Protein AF-A0A9W7Z5P3-F1 (afdb_monomer_lite)

Foldseek 3Di:
DEEEFAEQVPRVPKDDAPVCVVVPQPDEYEYEHEPLVPDDPPDDPVVVVVVVVVVVVVRSHNYPYYFYAYLPVLRRLVVVLVVCVVPADVVDDYHYDIDPPSCPVSSVVSNVVVVVVVPPDPPPPDD

Sequence (127 aa):
MIVVVCDLFDIPGSLILHLDDIIGARHPVVLVVNKADLLPKDYHEQCLIMWFKRFAKSLELNIQAIHLVSALKNLGVRELAADLTTRRRPGQNIYMVGRANVGKSELINALLRISIGRSAHKVLASH

pLDDT: mean 87.05, std 15.61, range [31.12, 97.62]

Radius of gyration: 15.4 Å; chains: 1; bounding box: 46×31×37 Å

Structure (mmCIF, N/CA/C/O backbone):
data_AF-A0A9W7Z5P3-F1
#
_entry.id   AF-A0A9W7Z5P3-F1
#
loop_
_atom_site.group_PDB
_atom_site.id
_atom_site.type_symbol
_atom_site.label_atom_id
_atom_site.label_alt_id
_atom_site.label_comp_id
_atom_site.label_asym_id
_atom_site.label_entity_id
_atom_site.label_seq_id
_atom_site.pdbx_PDB_ins_code
_atom_site.Cartn_x
_atom_site.Cartn_y
_atom_site.Cartn_z
_atom_site.occupancy
_atom_site.B_iso_or_equiv
_atom_site.auth_seq_id
_atom_site.auth_comp_id
_atom_site.auth_asym_id
_atom_site.auth_atom_id
_atom_site.pdbx_PDB_model_num
ATOM 1 N N . MET A 1 1 ? -9.753 -0.760 10.594 1.00 90.81 1 MET A N 1
ATOM 2 C CA . MET A 1 1 ? -9.387 -0.005 9.377 1.00 90.81 1 MET A CA 1
ATOM 3 C C . MET A 1 1 ? -8.977 -0.996 8.309 1.00 90.81 1 MET A C 1
ATOM 5 O O . MET A 1 1 ? -8.427 -2.034 8.667 1.00 90.81 1 MET A O 1
ATOM 9 N N . ILE A 1 2 ? -9.265 -0.708 7.044 1.00 95.12 2 ILE A N 1
ATOM 10 C CA . ILE A 1 2 ? -8.981 -1.625 5.938 1.00 95.12 2 ILE A CA 1
ATOM 11 C C . ILE A 1 2 ? -7.875 -1.030 5.075 1.00 95.12 2 ILE A C 1
ATOM 13 O O . ILE A 1 2 ? -7.909 0.154 4.742 1.00 95.12 2 ILE A O 1
ATOM 17 N N . VAL A 1 3 ? -6.886 -1.854 4.748 1.00 96.56 3 VAL A N 1
ATOM 18 C CA . VAL A 1 3 ? -5.772 -1.517 3.866 1.00 96.56 3 VAL A CA 1
ATOM 19 C C . VAL A 1 3 ? -5.876 -2.408 2.642 1.00 96.56 3 VAL A C 1
ATOM 21 O O . VAL A 1 3 ? -5.684 -3.618 2.741 1.00 96.56 3 VAL A O 1
ATOM 24 N N . VAL A 1 4 ? -6.201 -1.819 1.498 1.00 95.62 4 VAL A N 1
ATOM 25 C CA . VAL A 1 4 ? -6.285 -2.538 0.224 1.00 95.62 4 VAL A CA 1
ATOM 26 C C . VAL A 1 4 ? -4.943 -2.419 -0.472 1.00 95.62 4 VAL A C 1
ATOM 28 O O . VAL A 1 4 ? -4.474 -1.309 -0.691 1.00 95.62 4 VAL A O 1
ATOM 31 N N . VAL A 1 5 ? -4.320 -3.545 -0.806 1.00 96.50 5 VAL A N 1
ATOM 32 C CA . VAL A 1 5 ? -3.018 -3.594 -1.478 1.00 96.50 5 VAL A CA 1
ATOM 33 C C . VAL A 1 5 ? -3.206 -4.032 -2.924 1.00 96.50 5 VAL A C 1
ATOM 35 O O . VAL A 1 5 ? -3.767 -5.101 -3.176 1.00 96.50 5 VAL A O 1
ATOM 38 N N . CYS A 1 6 ? -2.700 -3.232 -3.857 1.00 95.69 6 CYS A N 1
ATOM 39 C CA . CYS A 1 6 ? -2.656 -3.541 -5.282 1.00 95.69 6 CYS A CA 1
ATOM 40 C C . CYS A 1 6 ? -1.225 -3.454 -5.827 1.00 95.69 6 CYS A C 1
ATOM 42 O O . CYS A 1 6 ? -0.339 -2.858 -5.212 1.00 95.69 6 CYS A O 1
ATOM 44 N N . ASP A 1 7 ? -0.999 -4.087 -6.974 1.00 94.94 7 ASP A N 1
ATOM 45 C CA . ASP A 1 7 ? 0.256 -4.005 -7.720 1.00 94.94 7 ASP A CA 1
ATOM 46 C C . ASP A 1 7 ? 0.174 -2.840 -8.713 1.00 94.94 7 ASP A C 1
ATOM 48 O O . ASP A 1 7 ? -0.771 -2.778 -9.498 1.00 94.94 7 ASP A O 1
ATOM 52 N N . LEU A 1 8 ? 1.153 -1.933 -8.694 1.00 94.44 8 LEU A N 1
ATOM 53 C CA . LEU A 1 8 ? 1.235 -0.796 -9.611 1.00 94.44 8 LEU A CA 1
ATOM 54 C C . LEU A 1 8 ? 1.220 -1.202 -11.095 1.00 94.44 8 LEU A C 1
ATOM 56 O O . LEU A 1 8 ? 0.678 -0.466 -11.916 1.00 94.44 8 LEU A O 1
ATOM 60 N N . PHE A 1 9 ? 1.801 -2.351 -11.443 1.00 91.88 9 PHE A N 1
ATOM 61 C CA . PHE A 1 9 ? 1.955 -2.784 -12.840 1.00 91.88 9 PHE A CA 1
ATOM 62 C C . PHE A 1 9 ? 0.851 -3.730 -13.308 1.00 91.88 9 PHE A C 1
ATOM 64 O O . PHE A 1 9 ? 0.745 -4.006 -14.500 1.00 91.88 9 PHE A O 1
ATOM 71 N N . ASP A 1 10 ? 0.000 -4.183 -12.389 1.00 92.25 10 ASP A N 1
ATOM 72 C CA . ASP A 1 10 ? -1.160 -5.018 -12.688 1.00 92.25 10 ASP A CA 1
ATOM 73 C C . ASP A 1 10 ? -2.366 -4.577 -11.852 1.00 92.25 10 ASP A C 1
ATOM 75 O O . ASP A 1 10 ? -2.924 -5.319 -11.045 1.00 92.25 10 ASP A O 1
ATOM 79 N N . ILE A 1 11 ? -2.762 -3.312 -11.986 1.00 87.94 11 ILE A N 1
ATOM 80 C CA . ILE A 1 11 ? -3.856 -2.744 -11.187 1.00 87.94 11 ILE A CA 1
ATOM 81 C C . ILE A 1 11 ? -5.190 -3.456 -11.468 1.00 87.94 11 ILE A C 1
ATOM 83 O O . ILE A 1 11 ? -5.824 -3.895 -10.507 1.00 87.94 11 ILE A O 1
ATOM 87 N N . PRO A 1 12 ? -5.629 -3.647 -12.731 1.00 84.50 12 PRO A N 1
ATOM 88 C CA . PRO A 1 12 ? -6.884 -4.349 -13.002 1.00 84.50 12 PRO A CA 1
ATOM 89 C C . PRO A 1 12 ? -6.858 -5.794 -12.490 1.00 84.50 12 PRO A C 1
ATOM 91 O O . PRO A 1 12 ? -7.843 -6.265 -11.918 1.00 84.50 12 PRO A O 1
ATOM 94 N N . GLY A 1 13 ? -5.724 -6.485 -12.650 1.00 86.38 13 GLY A N 1
ATOM 95 C CA . GLY A 1 13 ? -5.548 -7.866 -12.222 1.00 86.38 13 GLY A CA 1
ATOM 96 C C . GLY A 1 13 ? -5.326 -8.038 -10.724 1.00 86.38 13 GLY A C 1
ATOM 97 O O . GLY A 1 13 ? -5.540 -9.143 -10.234 1.00 86.38 13 GLY A O 1
ATOM 98 N N . SER A 1 14 ? -4.974 -6.982 -9.981 1.00 87.56 14 SER A N 1
ATOM 99 C CA . SER A 1 14 ? -4.726 -7.021 -8.530 1.00 87.56 14 SER A CA 1
ATOM 100 C C . SER A 1 14 ? -5.914 -6.593 -7.668 1.00 87.56 14 SER A C 1
ATOM 102 O O . SER A 1 14 ? -5.937 -6.898 -6.469 1.00 87.56 14 SER A O 1
ATOM 104 N N . LEU A 1 15 ? -6.920 -5.942 -8.255 1.00 85.50 15 LEU A N 1
ATOM 105 C CA . LEU A 1 15 ? -8.125 -5.544 -7.539 1.00 85.50 15 LEU A CA 1
ATOM 106 C C . LEU A 1 15 ? -9.110 -6.691 -7.318 1.00 85.50 15 LEU A C 1
ATOM 108 O O . LEU A 1 15 ? -9.290 -7.598 -8.134 1.00 85.50 15 LEU A O 1
ATOM 112 N N . ILE A 1 16 ? -9.794 -6.620 -6.182 1.00 85.38 16 ILE A N 1
ATOM 113 C CA . ILE A 1 16 ? -10.946 -7.464 -5.880 1.00 85.38 16 ILE A CA 1
ATOM 114 C C . ILE A 1 16 ? -12.174 -6.697 -6.362 1.00 85.38 16 ILE A C 1
ATOM 116 O O . ILE A 1 16 ? -12.418 -5.583 -5.904 1.00 85.38 16 ILE A O 1
ATOM 120 N N . LEU A 1 17 ? -12.892 -7.270 -7.325 1.00 82.69 17 LEU A N 1
ATOM 121 C CA . LEU A 1 17 ? -14.136 -6.695 -7.832 1.00 82.69 17 LEU A CA 1
ATOM 122 C C . LEU A 1 17 ? -15.189 -6.723 -6.723 1.00 82.69 17 LEU A C 1
ATOM 124 O O . LEU A 1 1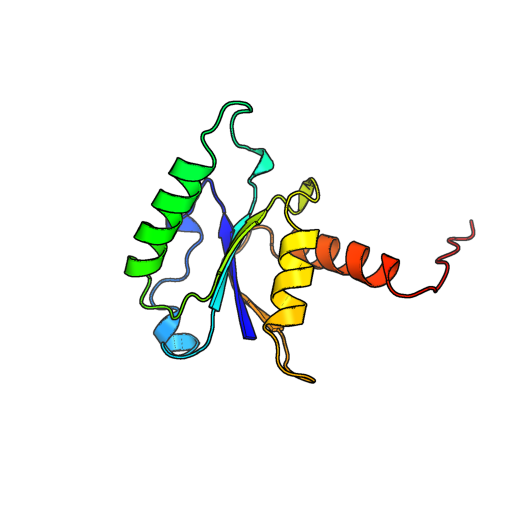7 ? -15.226 -7.689 -5.961 1.00 82.69 17 LEU A O 1
ATOM 128 N N . HIS A 1 18 ? -16.014 -5.677 -6.650 1.00 84.56 18 HIS A N 1
ATOM 129 C CA . HIS A 1 18 ? -17.085 -5.545 -5.655 1.00 84.56 18 HIS A CA 1
ATOM 130 C C . HIS A 1 18 ? -16.593 -5.710 -4.211 1.00 84.56 18 HIS A C 1
ATOM 132 O O . HIS A 1 18 ? -17.221 -6.348 -3.368 1.00 84.56 18 HIS A O 1
ATOM 138 N N . LEU A 1 19 ? -15.394 -5.196 -3.915 1.00 86.88 19 LEU A N 1
ATOM 139 C CA . LEU A 1 19 ? -14.829 -5.317 -2.574 1.00 86.88 19 LEU A CA 1
ATOM 140 C C . LEU A 1 19 ? -15.722 -4.634 -1.529 1.00 86.88 19 LEU A C 1
ATOM 142 O O . LEU A 1 19 ? -15.798 -5.105 -0.397 1.00 86.88 19 LEU A O 1
ATOM 146 N N . ASP A 1 20 ? -16.393 -3.553 -1.908 1.00 89.06 20 ASP A N 1
ATOM 147 C CA . ASP A 1 20 ? -17.385 -2.828 -1.121 1.00 89.06 20 ASP A CA 1
ATOM 148 C C . ASP A 1 20 ? -18.554 -3.707 -0.643 1.00 89.06 20 ASP A C 1
ATOM 150 O O . ASP A 1 20 ? -19.002 -3.502 0.485 1.00 89.06 20 ASP A O 1
ATOM 154 N N . ASP A 1 21 ? -18.969 -4.728 -1.399 1.00 87.88 21 ASP A N 1
ATOM 155 C CA . ASP A 1 21 ? -19.979 -5.704 -0.952 1.00 87.88 21 ASP A CA 1
ATOM 156 C C . ASP A 1 21 ? -19.477 -6.545 0.230 1.00 87.88 21 ASP A C 1
ATOM 158 O O . ASP A 1 21 ? -20.236 -6.927 1.121 1.00 87.88 21 ASP A O 1
ATOM 162 N N . ILE A 1 22 ? -18.171 -6.821 0.260 1.00 86.94 22 ILE A N 1
ATOM 163 C CA . ILE A 1 22 ? -17.534 -7.644 1.293 1.00 86.94 22 ILE A CA 1
ATOM 164 C C . ILE A 1 22 ? -17.236 -6.806 2.535 1.00 86.94 22 ILE A C 1
ATOM 166 O O . ILE A 1 22 ? -17.426 -7.259 3.665 1.00 86.94 22 ILE A O 1
ATOM 170 N N . ILE A 1 23 ? -16.710 -5.596 2.337 1.00 88.88 23 ILE A N 1
ATOM 171 C CA . ILE A 1 23 ? -16.201 -4.769 3.435 1.00 88.88 23 ILE A CA 1
ATOM 172 C C . ILE A 1 23 ? -17.153 -3.661 3.873 1.00 88.88 23 ILE A C 1
ATOM 174 O O . ILE A 1 23 ? -16.887 -3.022 4.887 1.00 88.88 23 ILE A O 1
ATOM 178 N N . GLY A 1 24 ? -18.231 -3.425 3.129 1.00 87.06 24 GLY A N 1
ATOM 179 C CA . GLY A 1 24 ? -19.165 -2.318 3.289 1.00 87.06 24 GLY A CA 1
ATOM 180 C C . GLY A 1 24 ? -18.628 -1.000 2.718 1.00 87.06 24 GLY A C 1
ATOM 181 O O . GLY A 1 24 ? -17.613 -0.474 3.182 1.00 87.06 24 GLY A O 1
ATOM 182 N N . ALA A 1 25 ? -19.373 -0.385 1.795 1.00 82.31 25 ALA A N 1
ATOM 183 C CA . ALA A 1 25 ? -18.988 0.844 1.083 1.00 82.31 25 ALA A CA 1
ATOM 184 C C . ALA A 1 25 ? -18.585 2.037 1.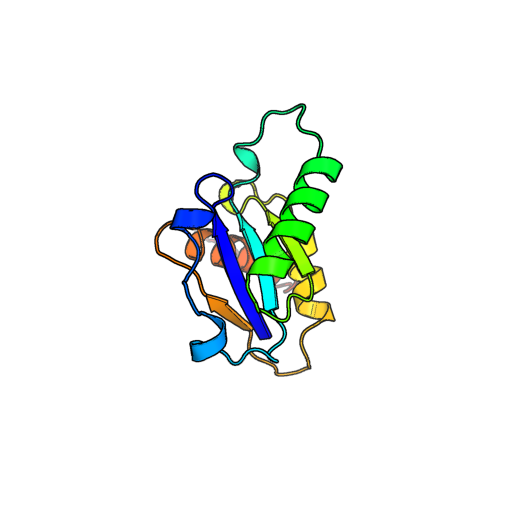981 1.00 82.31 25 ALA A C 1
ATOM 186 O O . ALA A 1 25 ? -17.816 2.908 1.575 1.00 82.31 25 ALA A O 1
ATOM 187 N N . ARG A 1 26 ? -19.075 2.101 3.229 1.00 87.19 26 ARG A N 1
ATOM 188 C CA . ARG A 1 26 ? -18.769 3.202 4.166 1.00 87.19 26 ARG A CA 1
ATOM 189 C C . ARG A 1 26 ? -17.469 3.015 4.948 1.00 87.19 26 ARG A C 1
ATOM 191 O O . ARG A 1 26 ? -16.999 3.980 5.560 1.00 87.19 26 ARG A O 1
ATOM 198 N N . HIS A 1 27 ? -16.888 1.816 4.967 1.00 90.62 27 HIS A N 1
ATOM 199 C CA . HIS A 1 27 ? -15.698 1.558 5.771 1.00 90.62 27 HIS A CA 1
ATOM 200 C C . HIS A 1 27 ? -14.484 2.334 5.239 1.00 90.62 27 HIS A C 1
ATOM 202 O O . HIS A 1 27 ? -14.225 2.312 4.041 1.00 90.62 27 HIS A O 1
ATOM 208 N N . PRO A 1 28 ? -13.712 3.017 6.108 1.00 92.12 28 PRO A N 1
ATOM 209 C CA . PRO A 1 28 ? -12.551 3.780 5.672 1.00 92.12 28 PRO A CA 1
ATOM 210 C C . PRO A 1 28 ? -11.460 2.846 5.137 1.00 92.12 28 PRO A C 1
ATOM 212 O O . PRO A 1 28 ? -10.973 1.962 5.859 1.00 92.12 28 PRO A O 1
ATOM 215 N N . VAL A 1 29 ? -11.068 3.092 3.888 1.00 94.69 29 VAL A N 1
ATOM 216 C CA . VAL A 1 29 ? -10.051 2.334 3.157 1.00 94.69 29 VAL A CA 1
ATOM 217 C C . VAL A 1 29 ? -8.806 3.186 2.941 1.00 94.69 29 VAL A C 1
ATOM 21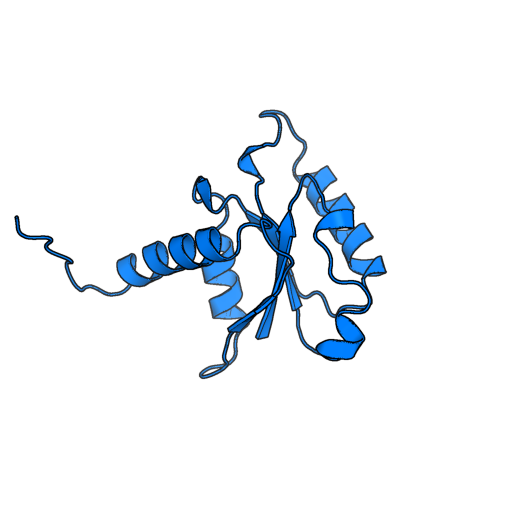9 O O . VAL A 1 29 ? -8.888 4.335 2.509 1.00 94.69 29 VAL A O 1
ATOM 222 N N . VAL A 1 30 ? -7.638 2.606 3.194 1.00 96.25 30 VAL A N 1
ATOM 223 C CA . VAL A 1 30 ? -6.356 3.120 2.702 1.00 96.25 30 VAL A CA 1
ATOM 224 C C . VAL A 1 30 ? -5.921 2.244 1.534 1.00 96.25 30 VAL A C 1
ATOM 226 O O . VAL A 1 30 ? -5.766 1.034 1.698 1.00 96.25 30 VAL A O 1
ATOM 229 N N . LEU A 1 31 ? -5.741 2.843 0.358 1.00 95.44 31 LEU A N 1
ATOM 230 C CA . LEU A 1 31 ? -5.237 2.145 -0.821 1.00 95.44 31 LEU A CA 1
ATOM 231 C C . LEU A 1 31 ? -3.710 2.206 -0.834 1.00 95.44 31 LEU A C 1
ATOM 233 O O . LEU A 1 31 ? -3.119 3.282 -0.777 1.00 95.44 31 LEU A O 1
ATOM 237 N N . VAL A 1 32 ? -3.074 1.049 -0.925 1.00 96.75 32 VAL A N 1
ATOM 238 C CA . VAL A 1 32 ? -1.626 0.903 -1.003 1.00 96.75 32 VAL A CA 1
ATOM 239 C C . VAL A 1 32 ? -1.275 0.318 -2.357 1.00 96.75 32 VAL A C 1
ATOM 241 O O . VAL A 1 32 ? -1.597 -0.826 -2.667 1.00 96.75 32 VAL A O 1
ATOM 244 N N . VAL A 1 33 ? -0.590 1.122 -3.150 1.00 96.12 33 VAL A N 1
ATOM 245 C CA . VAL A 1 33 ? -0.107 0.779 -4.476 1.00 96.12 33 VAL A CA 1
ATOM 246 C C . VAL A 1 33 ? 1.349 0.349 -4.336 1.00 96.12 33 VAL A C 1
ATOM 248 O O . VAL A 1 33 ? 2.236 1.177 -4.128 1.00 96.12 33 VAL A O 1
ATOM 251 N N . ASN A 1 34 ? 1.594 -0.955 -4.383 1.00 97.44 34 ASN A N 1
ATOM 252 C CA . ASN A 1 34 ? 2.908 -1.538 -4.145 1.00 97.44 34 ASN A CA 1
ATOM 253 C C . ASN A 1 34 ? 3.729 -1.677 -5.440 1.00 97.44 34 ASN A C 1
ATOM 255 O O . ASN A 1 34 ? 3.193 -1.582 -6.541 1.00 97.44 34 ASN A O 1
ATOM 259 N N . LYS A 1 35 ? 5.027 -1.971 -5.288 1.00 96.38 35 LYS A N 1
ATOM 260 C CA . LYS A 1 35 ? 6.022 -2.135 -6.366 1.00 96.38 35 LYS A CA 1
ATOM 261 C C . LYS A 1 35 ? 6.361 -0.838 -7.109 1.00 96.38 35 LYS A C 1
ATOM 263 O O . LYS A 1 35 ? 6.734 -0.857 -8.278 1.00 96.38 35 LYS A O 1
ATOM 268 N N . ALA A 1 36 ? 6.292 0.298 -6.414 1.00 95.06 36 ALA A N 1
ATOM 269 C CA . ALA A 1 36 ? 6.702 1.596 -6.953 1.00 95.06 36 ALA A CA 1
ATOM 270 C C . ALA A 1 36 ? 8.181 1.649 -7.390 1.00 95.06 36 ALA A C 1
ATOM 272 O O . ALA A 1 36 ? 8.554 2.505 -8.181 1.00 95.06 36 ALA A O 1
ATOM 273 N N . ASP A 1 37 ? 9.025 0.727 -6.921 1.00 94.19 37 ASP A N 1
ATOM 274 C CA . ASP A 1 37 ? 10.424 0.613 -7.346 1.00 94.19 37 ASP A CA 1
ATOM 275 C C . ASP A 1 37 ? 10.608 0.175 -8.804 1.00 94.19 37 ASP A C 1
ATOM 277 O O . ASP A 1 37 ? 11.702 0.318 -9.343 1.00 94.19 37 ASP A O 1
ATOM 281 N N . LEU A 1 38 ? 9.557 -0.340 -9.440 1.00 94.19 38 LEU A N 1
ATOM 282 C CA . LEU A 1 38 ? 9.564 -0.701 -10.855 1.00 94.19 38 LEU A CA 1
ATOM 283 C C . LEU A 1 38 ? 9.299 0.508 -11.776 1.00 94.19 38 LEU A C 1
ATOM 285 O O . LEU A 1 38 ? 9.363 0.371 -12.997 1.00 94.19 38 LEU A O 1
ATOM 289 N N . LEU A 1 39 ? 8.999 1.689 -11.220 1.00 93.12 39 LEU A N 1
ATOM 290 C CA . LEU A 1 39 ? 8.848 2.915 -12.004 1.00 93.12 39 LEU A CA 1
ATOM 291 C C . LEU A 1 39 ? 10.190 3.370 -12.608 1.00 93.12 39 LEU A C 1
ATOM 293 O O . LEU A 1 39 ? 11.238 3.226 -11.971 1.00 93.12 39 LEU A O 1
ATOM 297 N N . PRO A 1 40 ? 10.172 3.984 -13.807 1.00 91.19 40 PRO A N 1
ATOM 298 C CA . PRO A 1 40 ? 11.330 4.695 -14.347 1.00 91.19 40 PRO A CA 1
ATOM 299 C C . PRO A 1 40 ? 11.816 5.778 -13.379 1.00 91.19 40 PRO A C 1
ATOM 301 O O . PRO A 1 40 ? 11.018 6.359 -12.651 1.00 91.19 40 PRO A O 1
ATOM 304 N N . LYS A 1 41 ? 13.116 6.096 -13.378 1.00 85.12 41 LYS A N 1
ATOM 305 C CA . LYS A 1 41 ? 13.690 7.103 -12.458 1.00 85.12 41 LYS A CA 1
ATOM 306 C C . LYS A 1 41 ? 13.129 8.515 -12.662 1.00 85.12 41 LYS A C 1
ATOM 308 O O . LYS A 1 41 ? 13.181 9.328 -11.748 1.00 85.12 41 LYS A O 1
ATOM 313 N N . ASP A 1 42 ? 12.631 8.794 -13.854 1.00 88.56 42 ASP A N 1
ATOM 314 C CA . ASP A 1 42 ? 12.150 10.078 -14.354 1.00 88.56 42 ASP A CA 1
ATOM 315 C C . ASP A 1 42 ? 10.616 10.174 -14.396 1.00 88.56 42 ASP A C 1
ATOM 317 O O . ASP A 1 42 ? 10.060 11.066 -15.035 1.00 88.56 42 ASP A O 1
ATOM 321 N N . TYR A 1 43 ? 9.902 9.277 -13.707 1.00 88.38 43 TYR A N 1
ATOM 322 C CA . TYR A 1 43 ? 8.443 9.333 -13.666 1.00 88.38 43 TYR A CA 1
ATOM 323 C C . TYR A 1 43 ? 7.921 10.608 -12.980 1.00 88.38 43 TYR A C 1
ATOM 325 O O . TYR A 1 43 ? 8.452 11.090 -11.977 1.00 88.38 43 TYR A O 1
ATOM 333 N N . HIS A 1 44 ? 6.800 11.124 -13.483 1.00 88.06 44 HIS A N 1
ATOM 334 C CA . HIS A 1 44 ? 6.111 12.258 -12.877 1.00 88.06 44 HIS A CA 1
ATOM 335 C C . HIS A 1 44 ? 5.164 11.795 -11.765 1.00 88.06 44 HIS A C 1
ATOM 337 O O . HIS A 1 44 ? 4.010 11.432 -12.015 1.00 88.06 44 HIS A O 1
ATOM 343 N N . GLU A 1 45 ? 5.635 11.856 -10.521 1.00 83.50 45 GLU A N 1
ATOM 344 C CA . GLU A 1 45 ? 4.882 11.431 -9.334 1.00 83.50 45 GLU A CA 1
ATOM 345 C C . GLU A 1 45 ? 3.500 12.096 -9.226 1.00 83.50 45 GLU A C 1
ATOM 347 O O . GLU A 1 45 ? 2.499 11.430 -8.958 1.00 83.50 45 GLU A O 1
ATOM 352 N N . GLN A 1 46 ? 3.405 13.394 -9.527 1.00 86.12 46 GLN A N 1
ATOM 353 C CA . GLN A 1 46 ? 2.138 14.130 -9.480 1.00 86.12 46 GLN A CA 1
ATOM 354 C C . GLN A 1 46 ? 1.101 13.588 -10.472 1.00 86.12 46 GLN A C 1
ATOM 356 O O . GLN A 1 46 ? -0.073 13.442 -10.121 1.00 86.12 46 GLN A O 1
ATOM 361 N N . CYS A 1 47 ? 1.526 13.254 -11.695 1.00 89.19 47 CYS A N 1
ATOM 362 C CA . CYS A 1 47 ? 0.652 12.661 -12.706 1.00 89.19 47 CYS A CA 1
ATOM 363 C C . CYS A 1 47 ? 0.146 11.292 -12.248 1.00 89.19 47 CYS A C 1
ATOM 365 O O . CYS A 1 47 ? -1.046 11.006 -12.372 1.00 89.19 47 CYS A O 1
ATOM 367 N N . LEU A 1 48 ? 1.029 10.482 -11.657 1.00 89.62 48 LEU A N 1
ATOM 368 C CA . LEU A 1 48 ? 0.685 9.159 -11.151 1.00 89.62 48 LEU A CA 1
ATOM 369 C C . LEU A 1 48 ? -0.324 9.242 -9.998 1.00 89.62 48 LEU A C 1
ATOM 371 O O . LEU A 1 48 ? -1.370 8.594 -10.039 1.00 89.62 48 LEU A O 1
ATOM 375 N N . ILE A 1 49 ? -0.076 10.106 -9.011 1.00 85.06 49 ILE A N 1
ATOM 376 C CA . ILE A 1 49 ? -1.008 10.354 -7.901 1.00 85.06 49 ILE A CA 1
ATOM 377 C C . ILE A 1 49 ? -2.364 10.834 -8.430 1.00 85.06 49 ILE A C 1
ATOM 379 O O . ILE A 1 49 ? -3.412 10.392 -7.956 1.00 85.06 49 ILE A O 1
ATOM 383 N N . MET A 1 50 ? -2.373 11.739 -9.411 1.00 88.69 50 MET A N 1
ATOM 384 C CA . MET A 1 50 ? -3.611 12.259 -9.990 1.00 88.69 50 MET A CA 1
ATOM 385 C C . MET A 1 50 ? -4.394 11.180 -10.740 1.00 88.69 50 MET A C 1
ATOM 387 O O . MET A 1 50 ? -5.622 11.128 -10.618 1.00 88.69 50 MET A O 1
ATOM 391 N N . TRP A 1 51 ? -3.704 10.293 -11.457 1.00 91.00 51 TRP A N 1
ATOM 392 C CA . TRP A 1 51 ? -4.312 9.124 -12.082 1.00 91.00 51 TRP A CA 1
ATOM 393 C C . TRP A 1 51 ? -4.939 8.202 -11.029 1.00 91.00 51 TRP A C 1
ATOM 395 O O . TRP A 1 51 ? -6.126 7.889 -11.128 1.00 91.00 51 TRP A O 1
ATOM 405 N N . PHE A 1 52 ? -4.216 7.880 -9.951 1.00 90.12 52 PHE A N 1
ATOM 406 C CA . PHE A 1 52 ? -4.741 7.046 -8.865 1.00 90.12 52 PHE A CA 1
ATOM 407 C C . PHE A 1 52 ? -5.935 7.670 -8.152 1.00 90.12 52 PHE A C 1
ATOM 409 O O . PHE A 1 52 ? -6.880 6.966 -7.817 1.00 90.12 52 PHE A O 1
ATOM 416 N N . LYS A 1 53 ? -5.942 8.990 -7.947 1.00 87.88 53 LYS A N 1
ATOM 417 C CA . LYS A 1 53 ? -7.103 9.695 -7.384 1.00 87.88 53 LYS A CA 1
ATOM 418 C C . LYS A 1 53 ? -8.334 9.589 -8.280 1.00 87.88 53 LYS A C 1
ATOM 420 O O . LYS A 1 53 ? -9.444 9.515 -7.763 1.00 87.88 53 LYS A O 1
ATOM 425 N N . ARG A 1 54 ? -8.166 9.610 -9.606 1.00 90.38 54 ARG A N 1
ATOM 426 C CA . ARG A 1 54 ? -9.273 9.406 -10.557 1.00 90.38 54 ARG A CA 1
ATOM 427 C C . ARG A 1 54 ? -9.743 7.957 -10.539 1.00 90.38 54 ARG A C 1
ATOM 429 O O . ARG A 1 54 ? -10.939 7.725 -10.434 1.00 90.38 54 ARG A O 1
ATOM 436 N N . PHE A 1 55 ? -8.807 7.018 -10.564 1.00 87.56 55 PHE A N 1
ATOM 437 C CA . PHE A 1 55 ? -9.085 5.590 -10.485 1.00 87.56 55 PHE A CA 1
ATOM 438 C C . PHE A 1 55 ? -9.799 5.200 -9.184 1.00 87.56 55 PHE A C 1
ATOM 440 O O . PHE A 1 55 ? -10.796 4.497 -9.202 1.00 87.56 55 PHE A O 1
ATOM 447 N N . ALA A 1 56 ? -9.367 5.738 -8.046 1.00 86.06 56 ALA A N 1
ATOM 448 C CA . ALA A 1 56 ? -9.999 5.519 -6.749 1.00 86.06 56 ALA A CA 1
ATOM 449 C C . ALA A 1 56 ? -11.495 5.873 -6.736 1.00 86.06 56 ALA A C 1
ATOM 451 O O . ALA A 1 56 ? -12.269 5.220 -6.042 1.00 86.06 56 ALA A O 1
ATOM 452 N N . LYS A 1 57 ? -11.916 6.876 -7.522 1.00 86.06 57 LYS A N 1
ATOM 453 C CA . LYS A 1 57 ? -13.330 7.262 -7.632 1.00 86.06 57 LYS A CA 1
ATOM 454 C C . LYS A 1 57 ? -14.187 6.208 -8.330 1.00 86.06 57 LYS A C 1
ATOM 456 O O . LYS A 1 57 ? -15.390 6.208 -8.110 1.00 86.06 57 LYS A O 1
ATOM 461 N N . SER A 1 58 ? -13.601 5.332 -9.148 1.00 85.94 58 SER A N 1
ATOM 462 C CA . SER A 1 58 ? -14.337 4.256 -9.820 1.00 85.94 58 SER A CA 1
ATOM 463 C C . SER A 1 58 ? -14.434 2.973 -8.995 1.00 85.94 58 SER A C 1
ATOM 465 O O . SER A 1 58 ? -15.005 2.007 -9.478 1.00 85.94 58 SER A O 1
ATOM 467 N N . LEU A 1 59 ? -13.846 2.924 -7.793 1.00 84.19 59 LEU A N 1
ATOM 468 C CA . LEU A 1 59 ? -13.821 1.710 -6.969 1.00 84.19 59 LEU A CA 1
ATOM 469 C C . LEU A 1 59 ? -15.018 1.579 -6.024 1.00 84.19 59 LEU A C 1
ATOM 471 O O . LEU A 1 59 ? -15.085 0.584 -5.322 1.00 84.19 59 LEU A O 1
ATOM 475 N N . GLU A 1 60 ? -15.904 2.578 -5.950 1.00 87.81 60 GLU A N 1
ATOM 476 C CA . GLU A 1 60 ? -17.053 2.611 -5.016 1.00 87.81 60 GLU A CA 1
ATOM 477 C C . GLU A 1 60 ? -16.667 2.393 -3.534 1.00 87.81 60 GLU A C 1
ATOM 479 O O . GLU A 1 60 ? -17.493 2.143 -2.660 1.00 87.81 60 GLU A O 1
ATOM 484 N N . LEU A 1 61 ? -15.381 2.579 -3.221 1.00 90.00 61 LEU A N 1
ATOM 485 C CA . LEU A 1 61 ? -14.807 2.469 -1.889 1.00 90.00 61 LEU A CA 1
ATOM 486 C C . LEU A 1 61 ? -14.651 3.846 -1.248 1.00 90.00 61 LEU A C 1
ATOM 488 O O . LEU A 1 61 ? -14.254 4.820 -1.893 1.00 90.00 61 LEU A O 1
ATOM 492 N N . ASN A 1 62 ? -14.840 3.913 0.068 1.00 92.12 62 ASN A N 1
ATOM 493 C CA . ASN A 1 62 ? -14.527 5.100 0.857 1.00 92.12 62 ASN A CA 1
ATOM 494 C C . ASN A 1 62 ? -13.003 5.249 1.078 1.00 92.12 62 ASN A C 1
ATOM 496 O O . ASN A 1 62 ? -12.479 5.004 2.172 1.00 92.12 62 ASN A O 1
ATOM 500 N N . ILE A 1 63 ? -12.280 5.628 0.017 1.00 93.19 63 ILE A N 1
ATOM 501 C CA . ILE A 1 63 ? -10.818 5.781 0.022 1.00 93.19 63 ILE A CA 1
ATOM 502 C C . ILE A 1 63 ? -10.408 7.074 0.735 1.00 93.19 63 ILE A C 1
ATOM 504 O O . ILE A 1 63 ? -10.667 8.181 0.273 1.00 93.19 63 ILE A O 1
ATOM 508 N N . GLN A 1 64 ? -9.716 6.916 1.861 1.00 94.56 64 GLN A N 1
ATOM 509 C CA . GLN A 1 64 ? -9.254 7.993 2.742 1.00 94.56 64 GLN A CA 1
ATOM 510 C C . GLN A 1 64 ? -7.840 8.479 2.409 1.00 94.56 64 GLN A C 1
ATOM 512 O O . GLN A 1 64 ? -7.488 9.623 2.698 1.00 94.56 64 GLN A O 1
ATOM 517 N N . ALA A 1 65 ? -7.015 7.594 1.851 1.00 94.62 65 ALA A N 1
ATOM 518 C CA . ALA A 1 65 ? -5.641 7.875 1.463 1.00 94.62 65 ALA A CA 1
ATOM 519 C C . ALA A 1 65 ? -5.165 6.877 0.407 1.00 94.62 65 ALA A C 1
ATOM 521 O O . ALA A 1 65 ? -5.663 5.751 0.333 1.00 94.62 65 ALA A O 1
ATOM 522 N N . ILE A 1 66 ? -4.180 7.305 -0.381 1.00 94.69 66 ILE A N 1
ATOM 523 C CA . ILE A 1 66 ? -3.489 6.488 -1.376 1.00 94.69 66 ILE A CA 1
ATOM 524 C C . ILE A 1 66 ? -1.993 6.617 -1.103 1.00 94.69 66 ILE A C 1
ATOM 526 O O . ILE A 1 66 ? -1.491 7.737 -1.020 1.00 94.69 66 ILE A O 1
ATOM 530 N N . HIS A 1 67 ? -1.298 5.490 -0.978 1.00 95.56 67 HIS A N 1
ATOM 531 C CA . HIS A 1 67 ? 0.149 5.437 -0.762 1.00 95.56 67 HIS A CA 1
ATOM 532 C C . HIS A 1 67 ? 0.818 4.646 -1.875 1.00 95.56 67 HIS A C 1
ATOM 534 O O . HIS A 1 67 ? 0.459 3.494 -2.108 1.00 95.56 67 HIS A O 1
ATOM 540 N N . LEU A 1 68 ? 1.809 5.249 -2.527 1.00 95.38 68 LEU A N 1
ATOM 541 C CA . LEU A 1 68 ? 2.747 4.542 -3.395 1.00 95.38 68 LEU A CA 1
ATOM 542 C C . LEU A 1 68 ? 3.873 3.991 -2.527 1.00 95.38 68 LEU A C 1
ATOM 544 O O . LEU A 1 68 ? 4.522 4.742 -1.800 1.00 95.38 68 LEU A O 1
ATOM 548 N N . VAL A 1 69 ? 4.098 2.683 -2.586 1.00 96.75 69 VAL A N 1
ATOM 549 C CA . VAL A 1 69 ? 5.122 2.023 -1.777 1.00 96.75 69 VAL A CA 1
ATOM 550 C C . VAL A 1 69 ? 5.941 1.044 -2.601 1.00 96.75 69 VAL A C 1
ATOM 552 O O . VAL A 1 69 ? 5.475 0.447 -3.571 1.00 96.75 69 VAL A O 1
ATOM 555 N N . SER A 1 70 ? 7.170 0.819 -2.160 1.00 97.06 70 SER A N 1
ATOM 556 C CA . SER A 1 70 ? 7.900 -0.402 -2.470 1.00 97.06 70 SER A CA 1
ATOM 557 C C . SER A 1 70 ? 8.182 -1.117 -1.165 1.00 97.06 70 SER A C 1
ATOM 559 O O . SER A 1 70 ? 9.089 -0.738 -0.421 1.00 97.06 70 SER A O 1
ATOM 561 N N . ALA A 1 71 ? 7.420 -2.173 -0.885 1.00 97.12 71 ALA A N 1
ATOM 562 C CA . ALA A 1 71 ? 7.693 -3.031 0.263 1.00 97.12 71 ALA A CA 1
ATOM 563 C C . ALA A 1 71 ? 9.094 -3.667 0.182 1.00 97.12 71 ALA A C 1
ATOM 565 O O . ALA A 1 71 ? 9.776 -3.813 1.197 1.00 97.12 71 ALA A O 1
ATOM 566 N N . LEU A 1 72 ? 9.538 -3.994 -1.037 1.00 96.19 72 LEU A N 1
ATOM 567 C CA . LEU A 1 72 ? 10.837 -4.603 -1.309 1.00 96.19 72 LEU A CA 1
ATOM 568 C C . LEU A 1 72 ? 11.997 -3.641 -1.019 1.00 96.19 72 LEU A C 1
ATOM 570 O O . LEU A 1 72 ? 12.985 -4.032 -0.400 1.00 96.19 72 LEU A O 1
ATOM 574 N N . LYS A 1 73 ? 11.881 -2.381 -1.453 1.00 95.69 73 LYS A N 1
ATOM 575 C CA . LYS A 1 73 ? 12.920 -1.351 -1.284 1.00 95.69 73 LYS A CA 1
ATOM 576 C C . LYS A 1 73 ? 12.709 -0.459 -0.055 1.00 95.69 73 LYS A C 1
ATOM 578 O O . LYS A 1 73 ? 13.490 0.457 0.170 1.00 95.69 73 LYS A O 1
ATOM 583 N N . ASN A 1 74 ? 11.684 -0.735 0.754 1.00 94.69 74 ASN A N 1
ATOM 584 C CA . ASN A 1 74 ? 11.222 0.090 1.878 1.00 94.69 74 ASN A CA 1
ATOM 585 C C . ASN A 1 74 ? 10.891 1.555 1.502 1.00 94.69 74 ASN A C 1
ATOM 587 O O . ASN A 1 74 ? 10.981 2.441 2.352 1.00 94.69 74 ASN A O 1
ATOM 591 N N . LEU A 1 75 ? 10.480 1.818 0.258 1.00 94.50 75 LEU A N 1
ATOM 592 C CA . LEU A 1 75 ? 10.050 3.151 -0.187 1.00 94.50 75 LEU A CA 1
ATOM 593 C C . LEU A 1 75 ? 8.605 3.410 0.253 1.00 94.50 75 LEU A C 1
ATOM 595 O O . LEU A 1 75 ? 7.759 2.529 0.091 1.00 94.50 75 LEU A O 1
ATOM 599 N N . GLY A 1 76 ? 8.314 4.587 0.814 1.00 95.12 76 GLY A N 1
ATOM 600 C CA . GLY A 1 76 ? 6.958 4.982 1.232 1.00 95.12 76 GLY A CA 1
ATOM 601 C C . GLY A 1 76 ? 6.401 4.228 2.451 1.00 95.12 76 GLY A C 1
ATOM 602 O O . GLY A 1 76 ? 5.289 4.496 2.905 1.00 95.12 76 GLY A O 1
ATOM 603 N N . VAL A 1 77 ? 7.138 3.253 3.000 1.00 96.75 77 VAL A N 1
ATOM 604 C CA . VAL A 1 77 ? 6.633 2.375 4.072 1.00 96.75 77 VAL A CA 1
ATOM 605 C C . VAL A 1 77 ? 6.553 3.116 5.413 1.00 96.75 77 VAL A C 1
ATOM 607 O O . VAL A 1 77 ? 5.662 2.841 6.218 1.00 96.75 77 VAL A O 1
ATOM 610 N N . ARG A 1 78 ? 7.453 4.076 5.674 1.00 95.75 78 ARG A N 1
ATOM 611 C CA . ARG A 1 78 ? 7.429 4.880 6.911 1.00 95.75 78 ARG A CA 1
ATOM 612 C C . ARG A 1 78 ? 6.264 5.860 6.915 1.00 95.75 78 ARG A C 1
ATOM 614 O O . ARG A 1 78 ? 5.596 6.002 7.938 1.00 95.75 78 ARG A O 1
ATOM 621 N N . GLU A 1 79 ? 6.021 6.487 5.777 1.00 96.00 79 GLU A N 1
ATOM 622 C CA . GLU A 1 79 ? 4.917 7.399 5.510 1.00 96.00 79 GLU A CA 1
ATOM 623 C C . GLU A 1 79 ? 3.587 6.658 5.665 1.00 96.00 79 GLU A C 1
ATOM 625 O O . GLU A 1 79 ? 2.726 7.101 6.426 1.00 96.00 79 GLU A O 1
ATOM 630 N N . LEU A 1 80 ? 3.472 5.467 5.064 1.00 96.75 80 LEU A N 1
ATOM 631 C CA . LEU A 1 80 ? 2.330 4.578 5.265 1.00 96.75 80 LEU A CA 1
ATOM 632 C C . LEU A 1 80 ? 2.143 4.232 6.749 1.00 96.75 80 LEU A C 1
ATOM 634 O O . LEU A 1 80 ? 1.046 4.376 7.280 1.00 96.75 80 LEU A O 1
ATOM 638 N N . ALA A 1 81 ? 3.195 3.800 7.452 1.00 96.06 81 ALA A N 1
ATOM 639 C CA . ALA A 1 81 ? 3.096 3.433 8.866 1.00 96.06 81 ALA A CA 1
ATOM 640 C C . ALA A 1 81 ? 2.628 4.606 9.746 1.00 96.06 81 ALA A C 1
ATOM 642 O O . ALA A 1 81 ? 1.809 4.416 10.652 1.00 96.06 81 ALA A O 1
ATOM 643 N N . ALA A 1 82 ? 3.138 5.813 9.490 1.00 95.69 82 ALA A N 1
ATOM 644 C CA . ALA A 1 82 ? 2.727 7.024 10.190 1.00 95.69 82 ALA A CA 1
ATOM 645 C C . ALA A 1 82 ? 1.252 7.352 9.915 1.00 95.69 82 ALA A C 1
ATOM 647 O O . ALA A 1 82 ? 0.489 7.546 10.859 1.00 95.69 82 ALA A O 1
ATOM 648 N N . ASP A 1 83 ? 0.831 7.325 8.652 1.00 96.50 83 ASP A N 1
ATOM 649 C CA . ASP A 1 83 ? -0.547 7.607 8.250 1.00 96.50 83 ASP A CA 1
ATOM 650 C C . ASP A 1 83 ? -1.545 6.598 8.841 1.00 96.50 83 ASP A C 1
ATOM 652 O O . ASP A 1 83 ? -2.554 6.985 9.435 1.00 96.50 83 ASP A O 1
ATOM 656 N N . LEU A 1 84 ? -1.223 5.300 8.787 1.00 94.88 84 LEU A N 1
ATOM 657 C CA . LEU A 1 84 ? -2.034 4.248 9.406 1.00 94.88 84 LEU A CA 1
ATOM 658 C C . LEU A 1 84 ? -2.141 4.425 10.927 1.00 94.88 84 LEU A C 1
ATOM 660 O O . LEU A 1 84 ? -3.198 4.164 11.505 1.00 94.88 84 LEU A O 1
ATOM 664 N N . THR A 1 85 ? -1.064 4.870 11.582 1.00 92.88 85 THR A N 1
ATOM 665 C CA . THR A 1 85 ? -1.053 5.128 13.030 1.00 92.88 85 THR A CA 1
ATOM 666 C C . THR A 1 85 ? -1.926 6.327 13.391 1.00 92.88 85 THR A C 1
ATOM 668 O O . THR A 1 85 ? -2.638 6.263 14.388 1.00 92.88 85 THR A O 1
ATOM 671 N N . THR A 1 86 ? -1.907 7.383 12.578 1.00 94.62 86 THR A N 1
ATOM 672 C CA . THR A 1 86 ? -2.703 8.599 12.792 1.00 94.62 86 THR A CA 1
ATOM 673 C C . THR A 1 86 ? -4.191 8.382 12.512 1.00 94.62 86 THR A C 1
ATOM 675 O O . THR A 1 86 ? -5.035 8.915 13.227 1.00 94.62 86 THR A O 1
ATOM 678 N N . ARG A 1 87 ? -4.542 7.601 11.483 1.00 93.56 87 ARG A N 1
ATOM 679 C CA . ARG A 1 87 ? -5.946 7.380 11.086 1.00 93.56 87 ARG A CA 1
ATOM 680 C C . ARG A 1 87 ? -6.667 6.329 11.918 1.00 93.56 87 ARG A C 1
ATOM 682 O O . ARG A 1 87 ? -7.896 6.365 12.008 1.00 93.56 87 ARG A O 1
ATOM 689 N N . ARG A 1 88 ? -5.944 5.356 12.478 1.00 92.12 88 ARG A N 1
ATOM 690 C CA . ARG A 1 88 ? -6.578 4.300 13.275 1.00 92.12 88 ARG A CA 1
ATOM 691 C C . ARG A 1 88 ? -7.041 4.851 14.619 1.00 92.12 88 ARG A C 1
ATOM 693 O O . ARG A 1 88 ? -6.340 5.619 15.272 1.00 92.12 88 ARG A O 1
ATOM 700 N N . ARG A 1 89 ? -8.197 4.384 15.080 1.00 90.75 89 ARG A N 1
ATOM 701 C CA . ARG A 1 89 ? -8.628 4.629 16.462 1.00 90.75 89 ARG A CA 1
ATOM 702 C C . ARG A 1 89 ? -7.781 3.782 17.428 1.00 90.75 89 ARG A C 1
ATOM 704 O O . ARG A 1 89 ? -7.342 2.694 17.039 1.00 90.75 89 ARG A O 1
ATOM 711 N N . PRO A 1 90 ? -7.564 4.225 18.679 1.00 89.44 90 PRO A N 1
ATOM 712 C CA . PRO A 1 90 ? -6.936 3.392 19.702 1.00 89.44 90 PRO A CA 1
ATOM 713 C C . PRO A 1 90 ? -7.630 2.026 19.810 1.00 89.44 90 PRO A C 1
ATOM 715 O O . PRO A 1 90 ? -8.856 1.949 19.798 1.00 89.44 90 PRO A O 1
ATOM 718 N N . GLY A 1 91 ? -6.847 0.944 19.844 1.00 87.50 91 GLY A N 1
ATOM 719 C CA . GLY A 1 91 ? -7.365 -0.432 19.884 1.00 87.50 91 GLY A CA 1
ATOM 720 C C . GLY A 1 91 ? -7.992 -0.946 18.578 1.00 87.50 91 GLY A C 1
ATOM 721 O O . GLY A 1 91 ? -8.431 -2.091 18.526 1.00 87.50 91 GLY A O 1
ATOM 722 N N . GLN A 1 92 ? -8.035 -0.149 17.504 1.00 90.88 92 GLN A N 1
ATOM 723 C CA . GLN A 1 92 ? -8.614 -0.581 16.233 1.00 90.88 92 GLN A CA 1
ATOM 724 C C . GLN A 1 92 ? -7.650 -1.478 15.443 1.00 90.88 92 GLN A C 1
ATOM 726 O O . GLN A 1 92 ? -6.548 -1.060 15.074 1.00 90.88 92 GLN A O 1
ATOM 731 N N . ASN A 1 93 ? -8.119 -2.678 15.090 1.00 90.50 93 ASN A N 1
ATOM 732 C CA . ASN A 1 93 ? -7.403 -3.598 14.205 1.00 90.50 93 ASN A CA 1
ATOM 733 C C . ASN A 1 93 ? -7.273 -3.045 12.775 1.00 90.50 93 ASN A C 1
ATOM 735 O O . ASN A 1 93 ? -8.158 -2.338 12.266 1.00 90.50 93 ASN A O 1
ATOM 739 N N . ILE 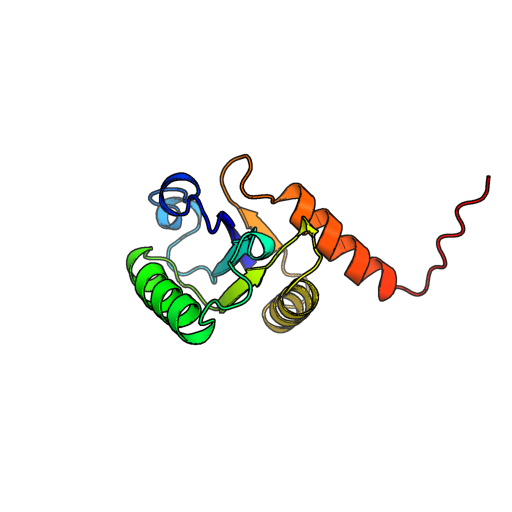A 1 94 ? -6.169 -3.403 12.118 1.00 91.88 94 ILE A N 1
ATOM 740 C CA . ILE A 1 94 ? -5.904 -3.118 10.706 1.00 91.88 94 ILE A CA 1
ATOM 741 C C . ILE A 1 94 ? -5.990 -4.434 9.938 1.00 91.88 94 ILE A C 1
ATOM 743 O O . ILE A 1 94 ? -5.279 -5.379 10.262 1.00 91.88 94 ILE A O 1
ATOM 747 N N . TYR A 1 95 ? -6.842 -4.477 8.918 1.00 94.00 95 TYR A N 1
ATOM 748 C CA . TYR A 1 95 ? -7.009 -5.641 8.054 1.00 94.00 95 TYR A CA 1
ATOM 749 C C . TYR A 1 95 ? -6.428 -5.331 6.681 1.00 94.00 95 TYR A C 1
ATOM 751 O O . TYR A 1 95 ? -6.835 -4.357 6.048 1.00 94.00 95 TYR A O 1
ATOM 759 N N . MET A 1 96 ? -5.466 -6.139 6.237 1.00 94.56 96 MET A N 1
ATOM 760 C CA . MET A 1 96 ? -4.831 -5.988 4.931 1.00 94.56 96 MET A CA 1
ATOM 761 C C . MET A 1 96 ? -5.459 -6.959 3.932 1.00 94.56 96 MET A C 1
ATOM 763 O O . MET A 1 96 ? -5.478 -8.167 4.162 1.00 94.56 96 MET A O 1
ATOM 767 N N . VAL A 1 97 ? -5.969 -6.431 2.824 1.00 94.50 97 VAL A N 1
ATOM 768 C CA . VAL A 1 97 ? -6.732 -7.170 1.812 1.00 94.50 97 VAL A CA 1
ATOM 769 C C . VAL A 1 97 ? -6.119 -6.921 0.435 1.00 94.50 97 VAL A C 1
ATOM 771 O O . VAL A 1 97 ? -5.631 -5.834 0.153 1.00 94.50 97 VAL A O 1
ATOM 774 N N . GLY A 1 98 ? -6.114 -7.932 -0.429 1.00 93.56 98 GLY A N 1
ATOM 775 C CA . GLY A 1 98 ? -5.598 -7.840 -1.796 1.00 93.56 98 GLY A CA 1
ATOM 776 C C . GLY A 1 98 ? -5.318 -9.224 -2.370 1.00 93.56 98 GLY A C 1
ATOM 777 O O . GLY A 1 98 ? -5.144 -10.187 -1.611 1.00 93.56 98 GLY A O 1
ATOM 778 N N . ARG A 1 99 ? -5.252 -9.345 -3.698 1.00 94.38 99 ARG A N 1
ATOM 779 C CA . ARG A 1 99 ? -5.008 -10.631 -4.374 1.00 94.38 99 ARG A CA 1
ATOM 780 C C . ARG A 1 99 ? -3.635 -11.234 -4.054 1.00 94.38 99 ARG A C 1
ATOM 782 O O . ARG A 1 99 ? -2.802 -10.625 -3.379 1.00 94.38 99 ARG A O 1
ATOM 789 N N . ALA A 1 100 ? -3.397 -12.472 -4.482 1.00 91.62 100 ALA A N 1
ATOM 790 C CA . ALA A 1 100 ? -2.072 -13.085 -4.400 1.00 91.62 100 ALA A CA 1
ATOM 791 C C . ALA A 1 100 ? -1.024 -12.229 -5.144 1.00 91.62 100 ALA A C 1
ATOM 793 O O . ALA A 1 100 ? -1.359 -11.508 -6.077 1.00 91.62 100 ALA A O 1
ATOM 794 N N . ASN A 1 101 ? 0.237 -12.281 -4.707 1.00 92.81 101 ASN A N 1
ATOM 795 C CA . ASN A 1 101 ? 1.394 -11.642 -5.363 1.00 92.81 101 ASN A CA 1
ATOM 796 C C . ASN A 1 101 ? 1.404 -10.100 -5.477 1.00 92.81 101 ASN A C 1
ATOM 798 O O . ASN A 1 101 ? 2.370 -9.535 -5.994 1.00 92.81 101 ASN A O 1
ATOM 802 N N . VAL A 1 102 ? 0.417 -9.397 -4.905 1.00 96.19 102 VAL A N 1
ATOM 803 C CA . VAL A 1 102 ? 0.436 -7.920 -4.769 1.00 96.19 102 VAL A CA 1
ATOM 804 C C . VAL A 1 102 ? 1.476 -7.422 -3.751 1.00 96.19 102 VAL A C 1
ATOM 806 O O . VAL A 1 102 ? 1.747 -6.230 -3.652 1.00 96.19 102 VAL A O 1
ATOM 809 N N . GLY A 1 103 ? 2.075 -8.338 -2.982 1.00 96.12 103 GLY A N 1
ATOM 810 C CA . GLY A 1 103 ? 3.158 -8.059 -2.036 1.00 96.12 103 GLY A CA 1
ATOM 811 C C . GLY A 1 103 ? 2.721 -7.765 -0.594 1.00 96.12 103 GLY A C 1
ATOM 812 O O . GLY A 1 103 ? 3.352 -6.967 0.097 1.00 96.12 103 GLY A O 1
ATOM 813 N N . LYS A 1 104 ? 1.615 -8.373 -0.133 1.00 96.88 104 LYS A N 1
ATOM 814 C CA . LYS A 1 104 ? 1.095 -8.193 1.240 1.00 96.88 104 LYS A CA 1
ATOM 815 C C . LYS A 1 104 ? 2.087 -8.667 2.307 1.00 96.88 104 LYS A C 1
ATOM 817 O O . LYS A 1 104 ? 2.318 -7.956 3.279 1.00 96.88 104 LYS A O 1
ATOM 822 N N . SER A 1 105 ? 2.671 -9.852 2.128 1.00 96.50 105 SER A N 1
ATOM 823 C CA . SER A 1 105 ? 3.611 -10.445 3.089 1.00 96.50 105 SER A CA 1
ATOM 824 C C . SER A 1 105 ? 4.877 -9.600 3.214 1.00 96.50 105 SER A C 1
ATOM 826 O O . SER A 1 105 ? 5.336 -9.300 4.315 1.00 96.50 105 SER A O 1
ATOM 828 N N . GLU A 1 106 ? 5.401 -9.137 2.083 1.00 97.44 106 GLU A N 1
ATOM 829 C CA . GLU A 1 106 ? 6.543 -8.232 2.003 1.00 97.44 106 GLU A CA 1
ATOM 830 C C . GLU A 1 106 ? 6.242 -6.913 2.719 1.00 97.44 106 GLU A C 1
ATOM 832 O O . GLU A 1 106 ? 7.081 -6.418 3.473 1.00 97.44 106 GLU A O 1
ATOM 837 N N . LEU A 1 107 ? 5.038 -6.363 2.526 1.00 97.62 107 LEU A N 1
ATOM 838 C CA . LEU A 1 107 ? 4.615 -5.116 3.156 1.00 97.62 107 LEU A CA 1
ATOM 839 C C . LEU A 1 107 ? 4.460 -5.258 4.675 1.00 97.62 107 LEU A C 1
ATOM 841 O O . LEU A 1 107 ? 4.933 -4.394 5.411 1.00 97.62 107 LEU A O 1
ATOM 845 N N . ILE A 1 108 ? 3.868 -6.355 5.158 1.00 96.19 108 ILE A N 1
ATOM 846 C CA . ILE A 1 108 ? 3.795 -6.668 6.595 1.00 96.19 108 ILE A CA 1
ATOM 847 C C . ILE A 1 108 ? 5.204 -6.730 7.186 1.00 96.19 108 ILE A C 1
ATOM 849 O O . ILE A 1 108 ? 5.483 -6.064 8.182 1.00 96.19 108 ILE A O 1
ATOM 853 N N . ASN A 1 109 ? 6.119 -7.455 6.541 1.00 95.69 109 ASN A N 1
ATOM 854 C CA . ASN A 1 109 ? 7.503 -7.561 6.998 1.00 95.69 109 ASN A CA 1
ATOM 855 C C . ASN A 1 109 ? 8.208 -6.196 7.021 1.00 95.69 109 ASN A C 1
ATOM 857 O O . ASN A 1 109 ? 8.952 -5.898 7.956 1.00 95.69 109 ASN A O 1
ATOM 861 N N . ALA A 1 110 ? 7.961 -5.342 6.026 1.00 95.81 110 ALA A N 1
ATOM 862 C CA . ALA A 1 110 ? 8.497 -3.984 5.988 1.00 95.81 110 ALA A CA 1
ATOM 863 C C . ALA A 1 110 ? 7.966 -3.109 7.134 1.00 95.81 110 ALA A C 1
ATOM 865 O O . ALA A 1 110 ? 8.746 -2.424 7.798 1.00 95.81 110 ALA A O 1
ATOM 866 N N . LEU A 1 111 ? 6.666 -3.185 7.422 1.00 95.00 111 LEU A N 1
ATOM 867 C CA . LEU A 1 111 ? 6.039 -2.475 8.538 1.00 95.00 111 LEU A CA 1
ATOM 868 C C . LEU A 1 111 ? 6.550 -2.974 9.899 1.00 95.00 111 LEU A C 1
ATOM 870 O O . LEU A 1 111 ? 6.838 -2.161 10.780 1.00 95.00 111 LEU A O 1
ATOM 874 N N . LEU A 1 112 ? 6.727 -4.288 10.067 1.00 92.31 112 LEU A N 1
ATOM 875 C CA . LEU A 1 112 ? 7.266 -4.878 11.296 1.00 92.31 112 LEU A CA 1
ATOM 876 C C . LEU A 1 112 ? 8.685 -4.387 11.588 1.00 92.31 112 LEU A C 1
ATOM 878 O O . LEU A 1 112 ? 8.965 -4.008 12.722 1.00 92.31 112 LEU A O 1
ATOM 882 N N . ARG A 1 113 ? 9.560 -4.299 10.578 1.00 89.81 113 ARG A N 1
ATOM 883 C CA . ARG A 1 113 ? 10.917 -3.744 10.750 1.00 89.81 113 ARG A CA 1
ATOM 884 C C . ARG A 1 113 ? 10.899 -2.305 11.279 1.00 89.81 113 ARG A C 1
ATOM 886 O O . ARG A 1 113 ? 11.720 -1.951 12.120 1.00 89.81 113 ARG A O 1
ATOM 893 N N . ILE A 1 114 ? 9.947 -1.486 10.828 1.00 85.56 114 ILE A N 1
ATOM 894 C CA . ILE A 1 114 ? 9.780 -0.102 11.307 1.00 85.56 114 ILE A CA 1
ATOM 895 C C . ILE A 1 114 ? 9.252 -0.077 12.746 1.00 85.56 114 ILE A C 1
ATOM 897 O O . ILE A 1 114 ? 9.689 0.751 13.544 1.00 85.56 114 ILE A O 1
ATOM 901 N N . SER A 1 115 ? 8.329 -0.981 13.085 1.00 77.25 115 SER A N 1
ATOM 902 C CA . SER A 1 115 ? 7.769 -1.083 14.436 1.00 77.25 11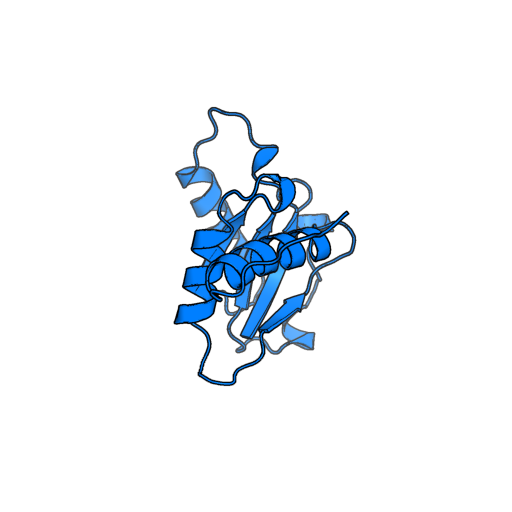5 SER A CA 1
ATOM 903 C C . SER A 1 115 ? 8.796 -1.581 15.453 1.00 77.25 115 SER A C 1
ATOM 905 O O . SER A 1 115 ? 8.891 -1.022 16.542 1.00 77.25 115 SER A O 1
ATOM 907 N N . ILE A 1 116 ? 9.597 -2.589 15.098 1.00 62.22 116 ILE A N 1
ATOM 908 C CA . ILE A 1 116 ? 10.665 -3.124 15.956 1.00 62.22 116 ILE A CA 1
ATOM 909 C C . ILE A 1 116 ? 11.740 -2.058 16.190 1.00 62.22 116 ILE A C 1
ATOM 911 O O . ILE A 1 116 ? 12.238 -1.938 17.298 1.00 62.22 116 ILE A O 1
ATOM 915 N N . GLY A 1 117 ? 12.026 -1.202 15.204 1.00 53.41 117 GLY A N 1
ATOM 916 C CA . GLY A 1 117 ? 12.914 -0.048 15.392 1.00 53.41 117 GLY A CA 1
ATOM 917 C C . GLY A 1 117 ? 12.377 1.040 16.339 1.00 53.41 117 GLY A C 1
ATOM 918 O O . GLY A 1 117 ? 13.145 1.906 16.749 1.00 53.41 117 GLY A O 1
ATOM 919 N N . ARG A 1 118 ? 11.080 1.0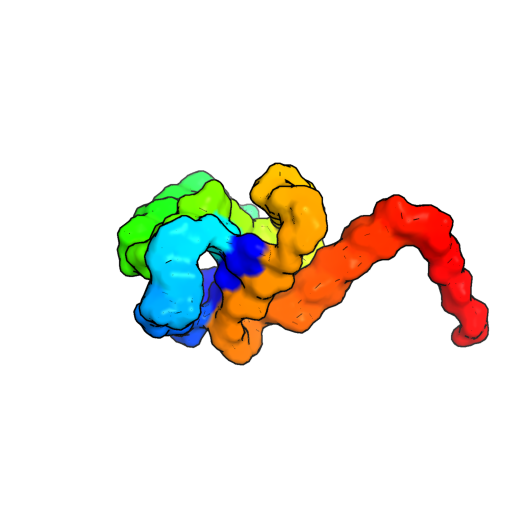21 16.687 1.00 49.84 118 ARG A N 1
ATOM 920 C CA . ARG A 1 118 ? 10.447 1.946 17.652 1.00 49.84 118 ARG A CA 1
ATOM 921 C C . ARG A 1 118 ? 10.294 1.353 19.053 1.00 49.84 118 ARG A C 1
ATOM 923 O O . ARG A 1 118 ? 10.147 2.107 20.010 1.00 49.84 118 ARG A O 1
ATOM 930 N N . SER A 1 119 ? 10.354 0.032 19.189 1.00 39.75 119 SER A N 1
ATOM 931 C CA . SER A 1 119 ? 10.485 -0.636 20.480 1.00 39.75 119 SER A CA 1
ATOM 932 C C . SER A 1 119 ? 11.970 -0.792 20.777 1.00 39.75 119 SER A C 1
ATOM 934 O O . SER A 1 119 ? 12.655 -1.562 20.116 1.00 39.75 119 SER A O 1
ATOM 936 N N . ALA A 1 120 ? 12.487 -0.070 21.768 1.00 38.16 120 ALA A N 1
ATOM 937 C CA . ALA A 1 120 ? 13.834 -0.284 22.285 1.00 38.16 120 ALA A CA 1
ATOM 938 C C . ALA A 1 120 ? 13.941 -1.662 22.970 1.00 38.16 120 ALA A C 1
ATOM 940 O O . ALA A 1 120 ? 14.042 -1.765 24.185 1.00 38.16 120 ALA A O 1
ATOM 941 N N . HIS A 1 121 ? 13.934 -2.733 22.183 1.00 33.62 121 HIS A N 1
ATOM 942 C CA . HIS A 1 121 ? 14.457 -4.030 22.564 1.00 33.62 121 HIS A CA 1
ATOM 943 C C . HIS A 1 121 ? 15.471 -4.427 21.502 1.00 33.62 121 HIS A C 1
ATOM 945 O O . HIS A 1 121 ? 15.150 -4.784 20.372 1.00 33.62 121 HIS A O 1
ATOM 951 N N . LYS A 1 122 ? 16.732 -4.275 21.899 1.00 36.56 122 LYS A N 1
ATOM 952 C CA . LYS A 1 122 ? 17.932 -4.718 21.203 1.00 36.56 122 LYS A CA 1
ATOM 953 C C . LYS A 1 122 ? 17.748 -6.198 20.845 1.00 36.56 122 LYS A C 1
ATOM 955 O O . LYS A 1 122 ? 17.875 -7.052 21.717 1.00 36.56 122 LYS A O 1
ATOM 960 N N . VAL A 1 123 ? 17.429 -6.513 19.590 1.00 37.88 123 VAL A N 1
ATOM 961 C CA . VAL A 1 123 ? 17.531 -7.894 19.105 1.00 37.88 123 VAL A CA 1
ATOM 962 C C . VAL A 1 123 ? 19.018 -8.161 18.898 1.00 37.88 123 VAL A C 1
ATOM 964 O O . VAL A 1 123 ? 19.584 -7.869 17.849 1.00 37.88 123 VAL A O 1
ATOM 967 N N . LEU A 1 124 ? 19.673 -8.634 19.958 1.00 41.97 124 LEU A N 1
ATOM 968 C CA . LEU A 1 124 ? 20.935 -9.349 19.843 1.00 41.97 124 LEU A CA 1
ATOM 969 C C . LEU A 1 124 ? 20.594 -10.710 19.237 1.00 41.97 124 LEU A C 1
ATOM 971 O O . LEU A 1 124 ? 20.040 -11.565 19.921 1.00 41.97 124 LEU A O 1
ATOM 975 N N . ALA A 1 125 ? 20.891 -10.900 17.955 1.00 31.12 125 ALA A N 1
ATOM 976 C CA . ALA A 1 125 ? 21.087 -12.246 17.444 1.00 31.12 125 ALA A CA 1
ATOM 977 C C . ALA A 1 125 ? 22.508 -12.664 17.846 1.00 31.12 125 ALA A C 1
ATOM 979 O O . ALA A 1 125 ? 23.493 -12.105 17.365 1.00 31.12 125 ALA A O 1
ATOM 980 N N . SER A 1 126 ? 22.590 -13.566 18.820 1.00 32.09 126 SER A N 1
ATOM 981 C CA . SER A 1 126 ? 23.799 -14.294 19.190 1.00 32.09 126 SER A CA 1
ATOM 982 C C . SER A 1 126 ? 23.913 -15.565 18.344 1.00 32.09 126 SER A C 1
ATOM 984 O O . SER A 1 126 ? 22.952 -16.335 18.315 1.00 32.09 126 SER A O 1
ATOM 986 N N . HIS A 1 127 ? 25.123 -15.765 17.804 1.00 38.12 127 HIS A N 1
ATOM 987 C CA . HIS A 1 127 ? 25.670 -16.908 17.050 1.00 38.12 127 HIS A CA 1
ATOM 988 C C . HIS A 1 127 ? 25.318 -16.992 15.563 1.00 38.12 127 HIS A C 1
ATOM 990 O O . HIS A 1 127 ? 24.136 -17.192 15.216 1.00 38.12 127 HIS A O 1
#

Secondary structure (DSSP, 8-state):
-EEEEEETT-HHHHSPTTHHHHH-TTS-EEEEEE-GGGS-TT--HHHHHHHHHHHHTTS-S-EEEEEE-BTTTTBSHHHHHHHHHHHSPTT---EEE--TTSSHHHHHHHHHHHHHTTS--------